Protein AF-A0A7S0RMB1-F1 (afdb_monomer)

Sequence (155 aa):
MKSLTSLKKSLSAKQSAGCAAFKALFEEHLYSSQDRCVVEMHELLQSRQVSAQEALAVIKPHVKQGCEYPPSHRVKALQVLGWLTGHLQGAAASALMEDCASAKWKERLKRIATESYSPPLQQAVAVLLYRWALAHRSHDWGVGFQQALWDLEAE

pLDDT: mean 89.96, std 10.11, range [48.06, 97.31]

Solvent-accessible surface area (backbone atoms only — not comparable to full-atom values): 8376 Å² total; per-residue (Å²): 135,86,54,70,69,59,52,53,53,53,51,53,53,44,35,57,51,31,45,53,49,40,48,51,33,51,52,49,28,58,77,66,68,45,67,66,33,57,54,53,44,44,50,34,43,76,70,61,27,26,51,45,68,58,54,46,65,60,42,50,63,52,58,44,81,92,45,95,64,56,66,69,43,25,35,47,37,50,49,51,52,50,49,49,67,72,70,48,66,66,72,53,27,50,56,40,46,54,60,55,56,30,69,74,44,47,54,52,46,48,49,40,41,72,74,45,95,42,68,69,42,21,50,47,42,52,53,45,37,51,51,47,15,67,76,29,60,92,39,74,55,6,52,56,29,45,51,54,50,52,59,64,74,74,110

Mean predicted aligned error: 5.43 Å

Foldseek 3Di:
DDDPVVVVVVLVVLLVVLLVLLLVLLVCCLVPVDVVSLVVNLVSLQVVSYALVSNCVNLVLLLAPPRPDDLSSNLSSLVSLLVSLVPDDDPRNVVNLVVCLDPVNLVRLLCQLPVDPDPSSVVSSLVSLCSQLVVQVVHVSNVSSVVSNVVSVVD

Structure (mmCIF, N/CA/C/O backbone):
data_AF-A0A7S0RMB1-F1
#
_entry.id   AF-A0A7S0RMB1-F1
#
loop_
_atom_site.group_PDB
_atom_site.id
_atom_site.type_symbol
_atom_site.label_atom_id
_atom_site.label_alt_id
_atom_site.label_comp_id
_atom_site.label_asym_id
_atom_site.label_entity_id
_atom_site.label_seq_id
_atom_site.pdbx_PDB_ins_code
_atom_site.Cartn_x
_atom_site.Cartn_y
_atom_site.Cartn_z
_atom_site.occupancy
_atom_site.B_iso_or_equiv
_atom_site.auth_seq_id
_atom_site.auth_comp_id
_atom_site.auth_asym_id
_atom_site.auth_atom_id
_atom_site.pdbx_PDB_model_num
ATOM 1 N N . MET A 1 1 ? -31.543 9.818 27.200 1.00 48.06 1 MET A N 1
ATOM 2 C CA . MET A 1 1 ? -31.285 9.169 25.892 1.00 48.06 1 MET A CA 1
ATOM 3 C C . MET A 1 1 ? -30.660 10.197 24.951 1.00 48.06 1 MET A C 1
ATOM 5 O O . MET A 1 1 ? -31.302 11.203 24.684 1.00 48.06 1 MET A O 1
ATOM 9 N N . LYS A 1 2 ? -29.400 10.030 24.517 1.00 49.91 2 LYS A N 1
ATOM 10 C CA . LYS A 1 2 ? -28.778 10.955 23.544 1.00 49.91 2 LYS A CA 1
ATOM 11 C C . LYS A 1 2 ? -29.395 10.708 22.162 1.00 49.91 2 LYS A C 1
ATOM 13 O O . LYS A 1 2 ? -29.470 9.564 21.730 1.00 49.91 2 LYS A O 1
ATOM 18 N N . SER A 1 3 ? -29.844 11.770 21.493 1.00 67.38 3 SER A N 1
ATOM 19 C CA . SER A 1 3 ? -30.462 11.697 20.163 1.00 67.38 3 SER A CA 1
ATOM 20 C C . SER A 1 3 ? -29.513 11.073 19.127 1.00 67.38 3 SER A C 1
ATOM 22 O O . SER A 1 3 ? -28.332 11.427 19.072 1.00 67.38 3 SER A O 1
ATOM 24 N N . LEU A 1 4 ? -30.029 10.186 18.268 1.00 64.88 4 LEU A N 1
ATOM 25 C CA . LEU A 1 4 ? -29.295 9.543 17.164 1.00 64.88 4 LEU A CA 1
ATOM 26 C C . LEU A 1 4 ? -28.598 10.556 16.237 1.00 64.88 4 LEU A C 1
ATOM 28 O O . LEU A 1 4 ? -27.535 10.268 15.687 1.00 64.88 4 LEU A O 1
ATOM 32 N N . THR A 1 5 ? -29.145 11.767 16.098 1.00 65.94 5 THR A N 1
ATOM 33 C CA . THR A 1 5 ? -28.516 12.854 15.329 1.00 65.94 5 THR A CA 1
ATOM 34 C C . THR A 1 5 ? -27.273 13.432 16.011 1.00 65.94 5 THR A C 1
ATOM 36 O O . THR A 1 5 ? -26.326 13.806 15.322 1.00 65.94 5 THR A O 1
ATOM 39 N N . SER A 1 6 ? -27.218 13.454 17.346 1.00 66.75 6 SER A N 1
ATOM 40 C CA . SER A 1 6 ? -26.034 13.879 18.110 1.00 66.75 6 SER A CA 1
ATOM 41 C C . SER A 1 6 ? -24.903 12.848 18.015 1.00 66.75 6 SER A C 1
ATOM 43 O O . SER A 1 6 ? -23.747 13.219 17.815 1.00 66.75 6 SER A O 1
ATOM 45 N N . LEU A 1 7 ? -25.243 11.553 18.049 1.00 59.59 7 LEU A N 1
ATOM 46 C CA . LEU A 1 7 ? -24.293 10.453 17.839 1.00 59.59 7 LEU A CA 1
ATOM 47 C C . LEU A 1 7 ? -23.690 10.468 16.430 1.00 59.59 7 LEU A C 1
ATOM 49 O O . LEU A 1 7 ? -22.474 10.385 16.299 1.00 59.59 7 LEU A O 1
ATOM 53 N N . LYS A 1 8 ? -24.506 10.646 15.382 1.00 61.38 8 LYS A N 1
ATOM 54 C CA . LYS A 1 8 ? -24.008 10.731 13.997 1.00 61.38 8 LYS A CA 1
ATOM 55 C C . LYS A 1 8 ? -23.078 11.928 13.774 1.00 61.38 8 LYS A C 1
ATOM 57 O O . LYS A 1 8 ? -22.028 11.764 13.162 1.00 61.38 8 LYS A O 1
ATOM 62 N N . LYS A 1 9 ? -23.414 13.109 14.313 1.00 63.56 9 LYS A N 1
ATOM 63 C CA . LYS A 1 9 ? -22.539 14.297 14.243 1.00 63.56 9 LYS A CA 1
ATOM 64 C C . LYS A 1 9 ? -21.217 14.082 14.985 1.00 63.56 9 LYS A C 1
ATOM 66 O O . LYS A 1 9 ? -20.165 14.428 14.463 1.00 63.56 9 LYS A O 1
ATOM 71 N N . SER A 1 10 ? -21.263 13.469 16.168 1.00 66.94 10 SER A N 1
ATOM 72 C CA . SER A 1 10 ? -20.066 13.116 16.940 1.00 66.94 10 SER A CA 1
ATOM 73 C C . SER A 1 10 ? -19.175 12.105 16.213 1.00 66.94 10 SER A C 1
ATOM 75 O O . SER A 1 10 ? -17.954 12.238 16.270 1.00 66.94 10 SER A O 1
ATOM 77 N N . LEU A 1 11 ? -19.765 11.106 15.553 1.00 62.28 11 LEU A N 1
ATOM 78 C CA . LEU A 1 11 ? -19.026 10.088 14.809 1.00 62.28 11 LEU A CA 1
ATOM 79 C C . LEU A 1 11 ? -18.347 10.697 13.575 1.00 62.28 11 LEU A C 1
ATOM 81 O O . LEU A 1 11 ? -17.156 10.497 13.367 1.00 62.28 11 LEU A O 1
ATOM 85 N N . SER A 1 12 ? -19.089 11.512 12.822 1.00 66.06 12 SER A N 1
ATOM 86 C CA . SER A 1 12 ? -18.589 12.217 11.638 1.00 66.06 12 SER A CA 1
ATOM 87 C C . SER A 1 12 ? -17.468 13.208 11.978 1.00 66.06 12 SER A C 1
ATOM 89 O O . SER A 1 12 ? -16.459 13.251 11.279 1.00 66.06 12 SER A O 1
ATOM 91 N N . ALA A 1 13 ? -17.581 13.945 13.089 1.00 65.19 13 ALA A N 1
ATOM 92 C CA . ALA A 1 13 ? -16.522 14.846 13.546 1.00 65.19 13 ALA A CA 1
ATOM 93 C C . ALA A 1 13 ? -15.246 14.090 13.962 1.00 65.19 13 ALA A C 1
ATOM 95 O O . ALA A 1 13 ? -14.142 14.529 13.645 1.00 65.19 13 ALA A O 1
ATOM 96 N N . LYS A 1 14 ? -15.385 12.929 14.622 1.00 67.19 14 LYS A N 1
ATOM 97 C CA . LYS A 1 14 ? -14.244 12.064 14.967 1.00 67.19 14 LYS A CA 1
ATOM 98 C C . LYS A 1 14 ? -13.554 11.488 13.729 1.00 67.19 14 LYS A C 1
ATOM 100 O O . LYS A 1 14 ? -12.332 11.467 13.698 1.00 67.19 14 LYS A O 1
ATOM 105 N N . GLN A 1 15 ? -14.317 11.079 12.716 1.00 70.06 15 GLN A N 1
ATOM 106 C CA . GLN A 1 15 ? -13.769 10.579 11.448 1.00 70.06 15 GLN A CA 1
ATOM 107 C C . GLN A 1 15 ? -13.018 11.675 10.679 1.00 70.06 15 GLN A C 1
ATOM 109 O O . GLN A 1 15 ? -11.896 11.464 10.228 1.00 70.06 15 GLN A O 1
ATOM 114 N N . SER A 1 16 ? -13.577 12.889 10.623 1.00 78.31 16 SER A N 1
ATOM 115 C CA . SER A 1 16 ? -12.902 14.036 10.003 1.00 78.31 16 SER A CA 1
ATOM 116 C C . SER A 1 16 ? -11.592 14.404 10.710 1.00 78.31 16 SER A C 1
ATOM 118 O O . SER A 1 16 ? -10.615 14.729 10.038 1.00 78.31 16 SER A O 1
ATOM 120 N N . ALA A 1 17 ? -11.558 14.359 12.046 1.00 86.56 17 ALA A N 1
ATOM 121 C CA . ALA A 1 17 ? -10.344 14.619 12.820 1.00 86.56 17 ALA A CA 1
ATOM 122 C C . ALA A 1 17 ? -9.310 13.492 12.663 1.00 86.56 17 ALA A C 1
ATOM 124 O O . ALA A 1 17 ? -8.126 13.769 12.487 1.00 86.56 17 ALA A O 1
ATOM 125 N N 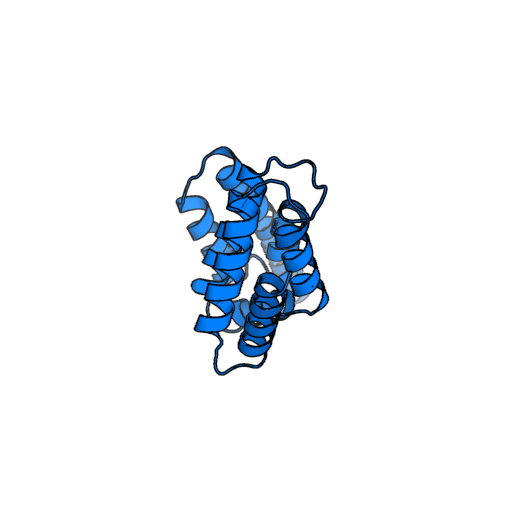. GLY A 1 18 ? -9.760 12.233 12.661 1.00 91.06 18 GLY A N 1
ATOM 126 C CA . GLY A 1 18 ? -8.901 11.071 12.442 1.00 91.06 18 GLY A CA 1
ATOM 127 C C . GLY A 1 18 ? -8.224 11.103 11.075 1.00 91.06 18 GLY A C 1
ATOM 128 O O . GLY A 1 18 ? -7.019 10.894 10.986 1.00 91.06 18 GLY A O 1
ATOM 129 N N . CYS A 1 19 ? -8.967 11.428 10.013 1.00 92.75 19 CYS A N 1
ATOM 130 C CA . CYS A 1 19 ? -8.420 11.506 8.657 1.00 92.75 19 CYS A CA 1
ATOM 131 C C . CYS A 1 19 ? -7.352 12.609 8.532 1.00 92.75 19 CYS A C 1
ATOM 133 O O . CYS A 1 19 ? -6.290 12.386 7.947 1.00 92.75 19 CYS A O 1
ATOM 135 N N . ALA A 1 20 ? -7.583 13.775 9.148 1.00 94.12 20 ALA A N 1
ATOM 136 C CA . ALA A 1 20 ? -6.589 14.846 9.201 1.00 94.12 20 ALA A CA 1
ATOM 137 C C . ALA A 1 20 ? -5.325 14.430 9.977 1.00 94.12 20 ALA A C 1
ATOM 139 O O . ALA A 1 20 ? -4.216 14.673 9.504 1.00 94.12 20 ALA A O 1
ATOM 140 N N . ALA A 1 21 ? -5.486 13.756 11.122 1.00 95.88 21 ALA A N 1
ATOM 141 C CA . ALA A 1 21 ? -4.368 13.241 11.913 1.00 95.88 21 ALA A CA 1
ATOM 142 C C . ALA A 1 21 ? -3.558 12.190 11.139 1.00 95.88 21 ALA A C 1
ATOM 144 O O . ALA A 1 21 ? -2.335 12.269 11.086 1.00 95.88 21 ALA A O 1
ATOM 145 N N . PHE A 1 22 ? -4.233 11.257 10.464 1.00 97.31 22 PHE A N 1
ATOM 146 C CA . PHE A 1 22 ? -3.580 10.251 9.629 1.00 97.31 22 PHE A CA 1
ATOM 147 C C . PHE A 1 22 ? -2.768 10.890 8.506 1.00 97.31 22 PHE A C 1
ATOM 149 O O . PHE A 1 22 ? -1.623 10.508 8.282 1.00 97.31 22 PHE A O 1
ATOM 156 N N . LYS A 1 23 ? -3.331 11.892 7.821 1.00 96.94 23 LYS A N 1
ATOM 157 C CA . LYS A 1 23 ? -2.614 12.628 6.778 1.00 96.94 23 LYS A CA 1
ATOM 158 C C . LYS A 1 23 ? -1.369 13.330 7.329 1.00 96.94 23 LYS A C 1
ATOM 160 O O . LYS A 1 23 ? -0.316 13.226 6.710 1.00 96.94 23 LYS A O 1
ATOM 165 N N . ALA A 1 24 ? -1.471 13.984 8.487 1.00 95.75 24 ALA A N 1
ATOM 166 C CA . ALA A 1 24 ? -0.337 14.655 9.120 1.00 95.75 24 ALA A CA 1
ATOM 167 C C . ALA A 1 24 ? 0.779 13.668 9.508 1.00 95.75 24 ALA A C 1
ATOM 169 O O . ALA A 1 24 ? 1.939 13.903 9.181 1.00 95.75 24 ALA A O 1
ATOM 170 N N . LEU A 1 25 ? 0.427 12.533 10.121 1.00 97.12 25 LEU A N 1
ATOM 171 C CA . LEU A 1 25 ? 1.377 11.466 10.463 1.00 97.12 25 LEU A CA 1
ATOM 172 C C . LEU A 1 25 ? 2.039 10.869 9.219 1.00 97.12 25 LEU A C 1
ATOM 174 O O . LEU A 1 25 ? 3.238 10.590 9.213 1.00 97.12 25 LEU A O 1
ATOM 178 N N . PHE A 1 26 ? 1.261 10.680 8.153 1.00 96.81 26 PHE A N 1
ATOM 179 C CA . PHE A 1 26 ? 1.772 10.182 6.886 1.00 96.81 26 PHE A CA 1
ATOM 180 C C . PHE A 1 26 ? 2.791 11.152 6.278 1.00 96.81 26 PHE A C 1
ATOM 182 O O . PHE A 1 26 ? 3.893 10.738 5.923 1.00 96.81 26 PHE A O 1
ATOM 189 N N . GLU A 1 27 ? 2.457 12.442 6.206 1.00 94.88 27 GLU A N 1
ATOM 190 C CA . GLU A 1 27 ? 3.370 13.485 5.733 1.00 94.88 27 GLU A CA 1
ATOM 191 C C . GLU A 1 27 ? 4.629 13.552 6.611 1.00 94.88 27 GLU A C 1
ATOM 193 O O . GLU A 1 27 ? 5.737 13.486 6.080 1.00 94.88 27 GLU A O 1
ATOM 198 N N . GLU 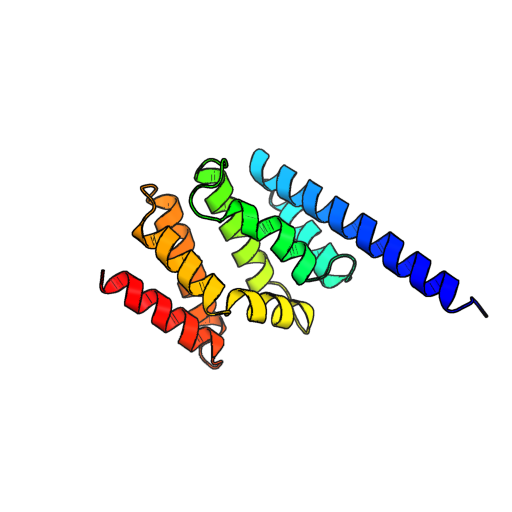A 1 28 ? 4.498 13.562 7.941 1.00 94.56 28 GLU A N 1
ATOM 199 C CA . GLU A 1 28 ? 5.642 13.536 8.863 1.00 94.56 28 GLU A CA 1
ATOM 200 C C . GLU A 1 28 ? 6.562 12.335 8.597 1.00 94.56 28 GLU A C 1
ATOM 202 O O . GLU A 1 28 ? 7.784 12.502 8.515 1.00 94.56 28 GLU A O 1
ATOM 207 N N . HIS A 1 29 ? 6.005 11.140 8.375 1.00 94.94 29 HIS A N 1
ATOM 208 C CA . HIS A 1 29 ? 6.786 9.945 8.052 1.00 94.94 29 HIS A CA 1
ATOM 209 C C . HIS A 1 29 ? 7.553 10.086 6.725 1.00 94.94 29 HIS A C 1
ATOM 211 O O . HIS A 1 29 ? 8.734 9.713 6.633 1.00 94.94 29 HIS A O 1
ATOM 217 N N . LEU A 1 30 ? 6.925 10.676 5.699 1.00 92.94 30 LEU A N 1
ATOM 218 C CA . LEU A 1 30 ? 7.578 10.920 4.410 1.00 92.94 30 LEU A CA 1
ATOM 219 C C . LEU A 1 30 ? 8.832 11.793 4.558 1.00 92.94 30 LEU A C 1
ATOM 221 O O . LEU A 1 30 ? 9.852 11.474 3.943 1.00 92.94 30 LEU A O 1
ATOM 225 N N . TYR A 1 31 ? 8.806 12.815 5.417 1.00 88.62 31 TYR A N 1
ATOM 226 C CA . TYR A 1 31 ? 9.928 13.751 5.581 1.00 88.62 31 TYR A CA 1
ATOM 227 C C . TYR A 1 31 ? 10.949 13.344 6.654 1.00 88.62 31 TYR A C 1
ATOM 229 O O . TYR A 1 31 ? 12.129 13.645 6.501 1.00 88.62 31 TYR A O 1
ATOM 237 N N . SER A 1 32 ? 10.538 12.634 7.710 1.00 85.00 32 SER A N 1
ATOM 238 C CA . SER A 1 32 ? 11.391 12.374 8.886 1.00 85.00 32 SER A CA 1
ATOM 239 C C . SER A 1 32 ? 11.785 10.906 9.100 1.00 85.00 32 SER A C 1
ATOM 241 O O . SER A 1 32 ? 12.665 10.633 9.912 1.00 85.00 32 SER A O 1
ATOM 243 N N . SER A 1 33 ? 11.170 9.960 8.373 1.00 74.69 33 SER A N 1
ATOM 244 C CA . SER A 1 33 ? 11.379 8.505 8.538 1.00 74.69 33 SER A CA 1
ATOM 245 C C . SER A 1 33 ? 11.107 7.985 9.956 1.00 74.69 33 SER A C 1
ATOM 247 O O . SER A 1 33 ? 11.697 6.993 10.373 1.00 74.69 33 SER A O 1
ATOM 249 N N . GLN A 1 34 ? 10.248 8.647 10.728 1.00 80.19 34 GLN A N 1
ATOM 250 C CA . GLN A 1 34 ? 9.948 8.192 12.078 1.00 80.19 34 GLN A CA 1
ATOM 251 C C . GLN A 1 34 ? 8.961 7.020 12.046 1.00 80.19 34 GLN A C 1
ATOM 253 O O . GLN A 1 34 ? 7.809 7.172 11.631 1.00 80.19 34 GLN A O 1
ATOM 258 N N . ASP A 1 35 ? 9.404 5.851 12.510 1.00 83.88 35 ASP A N 1
ATOM 259 C CA . ASP A 1 35 ? 8.587 4.629 12.528 1.00 83.88 35 ASP A CA 1
ATOM 260 C C . ASP A 1 35 ? 7.365 4.746 13.452 1.00 83.88 35 ASP A C 1
ATOM 262 O O . ASP A 1 35 ? 6.327 4.139 13.183 1.00 83.88 35 ASP A O 1
ATOM 266 N N . ARG A 1 36 ? 7.437 5.597 14.489 1.00 93.06 36 ARG A N 1
ATOM 267 C CA . ARG A 1 36 ? 6.304 5.877 15.392 1.00 93.06 36 ARG A CA 1
ATOM 268 C C . ARG A 1 36 ? 5.056 6.344 14.636 1.00 93.06 36 ARG A C 1
ATOM 270 O O . ARG A 1 36 ? 3.956 5.927 14.972 1.00 93.06 36 ARG A O 1
ATOM 277 N N . CYS A 1 37 ? 5.225 7.122 13.562 1.00 94.31 37 CYS A N 1
ATOM 278 C CA . CYS A 1 37 ? 4.106 7.636 12.777 1.00 94.31 37 CYS A CA 1
ATOM 279 C C . CYS A 1 37 ? 3.305 6.500 12.126 1.00 94.31 37 CYS A C 1
ATOM 281 O O . CYS A 1 37 ? 2.087 6.592 12.013 1.00 94.31 37 CYS A O 1
ATOM 283 N N . VAL A 1 38 ? 3.970 5.414 11.713 1.00 95.19 38 VAL A N 1
ATOM 28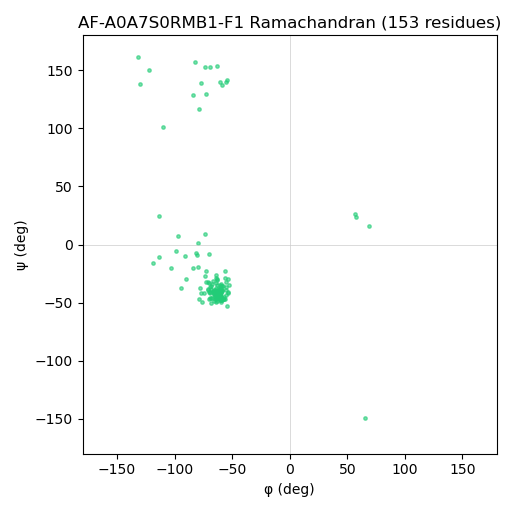4 C CA . VAL A 1 38 ? 3.303 4.253 11.098 1.00 95.19 38 VAL A CA 1
ATOM 285 C C . VAL A 1 38 ? 2.488 3.477 12.126 1.00 95.19 38 VAL A C 1
ATOM 287 O O . VAL A 1 38 ? 1.372 3.051 11.827 1.00 95.19 38 VAL A O 1
ATOM 290 N N . VAL A 1 39 ? 3.013 3.360 13.347 1.00 95.44 39 VAL A N 1
ATOM 291 C CA . VAL A 1 39 ? 2.301 2.754 14.479 1.00 95.44 39 VAL A CA 1
ATOM 292 C C . VAL A 1 39 ? 1.065 3.582 14.839 1.00 95.44 39 VAL A C 1
ATOM 294 O O . VAL A 1 39 ? -0.030 3.037 14.924 1.00 95.44 39 VAL A O 1
ATOM 297 N N . GLU A 1 40 ? 1.189 4.905 14.941 1.00 96.38 40 GLU A N 1
ATOM 298 C CA . GLU A 1 40 ? 0.049 5.785 15.235 1.00 96.38 40 GLU A CA 1
ATOM 299 C C . GLU A 1 40 ? -1.006 5.767 14.108 1.00 96.38 40 GLU A C 1
ATOM 301 O O . GLU A 1 40 ? -2.210 5.703 14.365 1.00 96.38 40 GLU A O 1
ATOM 306 N N . MET A 1 41 ? -0.582 5.733 12.837 1.00 97.06 41 MET A N 1
ATOM 307 C CA . MET A 1 41 ? -1.488 5.544 11.693 1.00 97.06 41 MET A CA 1
ATOM 308 C C . MET A 1 41 ? -2.278 4.228 11.784 1.00 97.06 41 MET A C 1
ATOM 310 O O . MET A 1 41 ? -3.468 4.187 11.454 1.00 97.06 41 MET A O 1
ATOM 314 N N . HIS A 1 42 ? -1.634 3.151 12.235 1.00 96.44 42 HIS A N 1
ATOM 315 C CA . HIS A 1 42 ? -2.284 1.861 12.466 1.00 96.44 42 HIS A CA 1
ATOM 316 C C . HIS A 1 42 ? -3.302 1.919 13.595 1.00 96.44 42 HIS A C 1
ATOM 318 O O . HIS A 1 42 ? -4.417 1.431 13.414 1.00 96.44 42 HIS A O 1
ATOM 324 N N . GLU A 1 43 ? -2.983 2.582 14.703 1.00 95.44 43 GLU A N 1
ATOM 325 C CA . GLU A 1 43 ? -3.917 2.770 15.813 1.00 95.44 43 GLU A CA 1
ATOM 326 C C . GLU A 1 43 ? -5.174 3.537 15.381 1.00 95.44 43 GLU A C 1
ATOM 328 O O . GLU A 1 43 ? -6.288 3.185 15.786 1.00 95.44 43 GLU A O 1
ATOM 333 N N . LEU A 1 44 ? -5.043 4.540 14.505 1.00 95.44 44 LEU A N 1
ATOM 334 C CA . LEU A 1 44 ? -6.188 5.271 13.946 1.00 95.44 44 LEU A CA 1
ATOM 335 C C . LEU A 1 44 ? -7.107 4.371 13.103 1.00 95.44 44 LEU A C 1
ATOM 337 O O . LEU A 1 44 ? -8.334 4.472 13.210 1.00 95.44 44 LEU A O 1
ATOM 341 N N . LEU A 1 45 ? -6.533 3.463 12.309 1.00 94.56 45 LEU A N 1
ATOM 342 C CA . LEU A 1 45 ? -7.283 2.466 11.535 1.00 94.56 45 LEU A CA 1
ATOM 343 C C . LEU A 1 45 ? -7.927 1.410 12.445 1.00 94.56 45 LEU A C 1
ATOM 345 O O . LEU A 1 45 ? -9.118 1.114 12.317 1.00 94.56 45 LEU A O 1
ATOM 349 N N . GLN A 1 46 ? -7.174 0.886 13.413 1.00 92.44 46 GLN A N 1
ATOM 350 C CA . GLN A 1 46 ? -7.631 -0.136 14.356 1.00 92.44 46 GLN A CA 1
ATOM 351 C C . GLN A 1 46 ? -8.771 0.382 15.248 1.00 92.44 46 GLN A C 1
ATOM 353 O O . GLN A 1 46 ? -9.761 -0.317 15.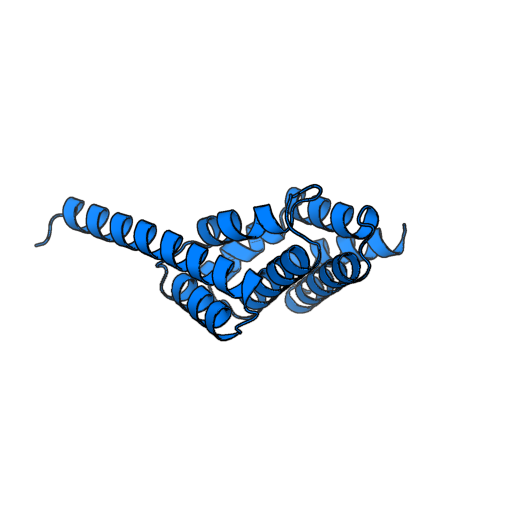476 1.00 92.44 46 GLN A O 1
ATOM 358 N N . SER A 1 47 ? -8.672 1.633 15.705 1.00 91.94 47 SER A N 1
ATOM 359 C CA . SER A 1 47 ? -9.701 2.318 16.501 1.00 91.94 47 SER A CA 1
ATOM 360 C C . SER A 1 47 ? -10.866 2.867 15.666 1.00 91.94 47 SER A C 1
ATOM 362 O O . SER A 1 47 ? -11.793 3.458 16.225 1.00 91.94 47 SER A O 1
ATOM 364 N N . ARG A 1 48 ? -10.856 2.650 14.340 1.00 91.38 48 ARG A N 1
ATOM 365 C CA . ARG A 1 48 ? -11.874 3.1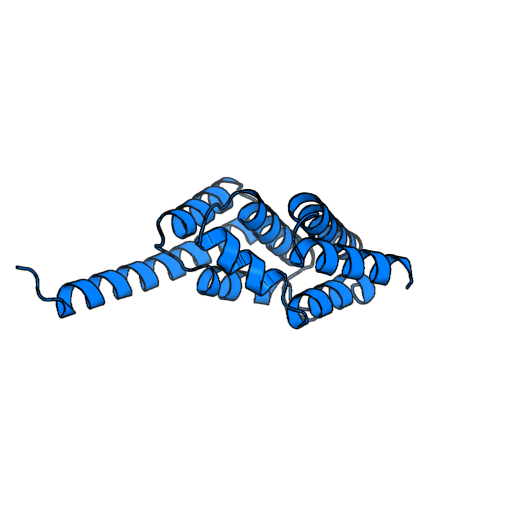18 13.379 1.00 91.38 48 ARG A CA 1
ATOM 366 C C . ARG A 1 48 ? -12.070 4.637 13.372 1.00 91.38 48 ARG A C 1
ATOM 368 O O . ARG A 1 48 ? -13.135 5.124 12.988 1.00 91.38 48 ARG A O 1
ATOM 375 N N . GLN A 1 49 ? -11.057 5.385 13.799 1.00 92.69 49 GLN A N 1
ATOM 376 C CA . GLN A 1 49 ? -11.015 6.838 13.633 1.00 92.69 49 GLN A CA 1
ATOM 377 C C . GLN A 1 49 ? -10.746 7.219 12.176 1.00 92.69 49 GLN A C 1
ATOM 379 O O . GLN A 1 49 ? -11.126 8.305 11.754 1.00 92.69 49 GLN A O 1
ATOM 384 N N . VAL A 1 50 ? -10.150 6.302 11.411 1.00 94.31 50 VAL A N 1
ATOM 385 C CA . VAL A 1 50 ? -9.959 6.385 9.962 1.00 94.31 50 VAL A CA 1
ATOM 386 C C . VAL A 1 50 ? -10.435 5.088 9.328 1.00 94.31 50 VAL A C 1
ATOM 388 O O . VAL A 1 50 ? -10.198 4.002 9.857 1.00 94.31 50 VAL A O 1
ATOM 391 N N . SER A 1 51 ? -11.140 5.186 8.206 1.00 93.38 51 SER A N 1
ATOM 392 C CA . SER A 1 51 ? -11.507 4.027 7.393 1.00 93.38 51 SER A CA 1
ATOM 393 C C . SER A 1 51 ? -10.367 3.608 6.460 1.00 93.38 51 SER A C 1
ATOM 395 O O . SER A 1 51 ? -9.524 4.416 6.071 1.00 93.38 51 SER A O 1
ATOM 397 N N . ALA A 1 52 ? -10.367 2.344 6.028 1.00 93.56 52 ALA A N 1
ATOM 398 C CA . ALA A 1 52 ? -9.401 1.858 5.040 1.00 93.56 52 ALA A CA 1
ATOM 399 C C . ALA A 1 52 ? -9.418 2.702 3.751 1.00 93.56 52 ALA A C 1
ATOM 401 O O . ALA A 1 52 ? -8.366 3.025 3.205 1.00 93.56 52 ALA A O 1
ATOM 402 N N . GLN A 1 53 ? -10.605 3.120 3.300 1.00 93.62 53 GLN 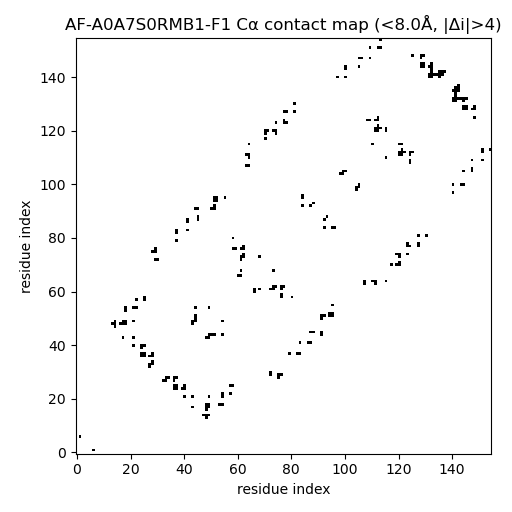A N 1
ATOM 403 C CA . GLN A 1 53 ? -10.764 3.952 2.109 1.00 93.62 53 GLN A CA 1
ATOM 404 C C . GLN A 1 53 ? -10.109 5.332 2.272 1.00 93.62 53 GLN A C 1
ATOM 406 O O . GLN A 1 53 ? -9.431 5.795 1.356 1.00 93.62 53 GLN A O 1
ATOM 411 N N . GLU A 1 54 ? -10.274 5.978 3.428 1.00 94.88 54 GLU A N 1
ATOM 412 C CA . GLU A 1 54 ? -9.639 7.269 3.722 1.00 94.88 54 GLU A CA 1
ATOM 413 C C . GLU A 1 54 ? -8.113 7.144 3.786 1.00 94.88 54 GLU A C 1
ATOM 415 O O . GLU A 1 54 ? -7.407 7.934 3.160 1.00 94.88 54 GLU A O 1
ATOM 420 N N . ALA A 1 55 ? -7.592 6.111 4.456 1.00 96.38 55 ALA A N 1
ATOM 421 C CA . ALA A 1 55 ? -6.153 5.857 4.501 1.00 96.38 55 ALA A CA 1
ATOM 422 C C . ALA A 1 55 ? -5.563 5.638 3.096 1.00 96.38 55 ALA A C 1
ATOM 424 O O . ALA A 1 55 ? -4.536 6.218 2.739 1.00 96.38 55 ALA A O 1
ATOM 425 N N . LEU A 1 56 ? -6.236 4.852 2.251 1.00 95.62 56 LEU A N 1
ATOM 426 C CA . LEU A 1 56 ? -5.801 4.619 0.872 1.00 95.62 56 LEU A CA 1
ATOM 427 C C . LEU A 1 56 ? -5.904 5.875 0.000 1.00 95.62 56 LEU A C 1
ATOM 429 O O . LEU A 1 56 ? -5.048 6.078 -0.864 1.00 95.62 56 LEU A O 1
ATOM 433 N N . ALA A 1 57 ? -6.897 6.736 0.236 1.00 94.75 57 ALA A N 1
ATOM 434 C CA . ALA A 1 57 ? -7.015 8.026 -0.439 1.00 94.75 57 ALA A CA 1
ATOM 435 C C . ALA A 1 57 ? -5.845 8.968 -0.109 1.00 94.75 57 ALA A C 1
ATOM 437 O O . ALA A 1 57 ? -5.463 9.771 -0.958 1.00 94.75 57 ALA A O 1
ATOM 438 N N . VAL A 1 58 ? -5.237 8.833 1.075 1.00 96.25 58 VAL A N 1
ATOM 439 C CA . VAL A 1 58 ? -4.011 9.551 1.458 1.00 96.25 58 VAL A CA 1
ATOM 440 C C . VAL A 1 58 ? -2.763 8.907 0.838 1.00 96.25 58 VAL A C 1
ATOM 442 O O . VAL A 1 58 ? -1.937 9.601 0.245 1.00 96.25 58 VAL A O 1
ATOM 445 N N . ILE A 1 59 ? -2.623 7.580 0.917 1.00 96.25 59 ILE A N 1
ATOM 446 C CA . ILE A 1 59 ? -1.385 6.884 0.524 1.00 96.25 59 ILE A CA 1
ATOM 447 C C . ILE A 1 59 ? -1.233 6.778 -1.001 1.00 96.25 59 ILE A C 1
ATOM 449 O O . ILE A 1 59 ? -0.178 7.098 -1.552 1.00 96.25 59 ILE A O 1
ATOM 453 N N . LYS A 1 60 ? -2.270 6.329 -1.721 1.00 94.19 60 LYS A N 1
ATOM 454 C CA . LYS A 1 60 ? -2.167 5.976 -3.152 1.00 94.19 60 LYS A CA 1
ATOM 455 C C . LYS A 1 60 ? -1.707 7.120 -4.073 1.00 94.19 60 LYS A C 1
ATOM 457 O O . LYS A 1 60 ? -0.966 6.820 -5.017 1.00 94.19 60 LYS A O 1
ATOM 462 N N . PRO A 1 61 ? -2.081 8.398 -3.854 1.00 93.62 61 PRO A N 1
ATOM 463 C CA . PRO A 1 61 ? -1.557 9.517 -4.642 1.00 93.62 61 PRO A CA 1
ATOM 464 C C . PRO A 1 61 ? -0.027 9.616 -4.645 1.00 93.62 61 PRO A C 1
ATOM 466 O O . PRO A 1 61 ? 0.550 9.972 -5.669 1.00 93.62 61 PRO A O 1
ATOM 469 N N . HIS A 1 62 ? 0.626 9.213 -3.553 1.00 94.19 62 HIS A N 1
ATOM 470 C CA . HIS A 1 62 ? 2.081 9.268 -3.387 1.00 94.19 62 HIS A CA 1
ATOM 471 C C . HIS A 1 62 ? 2.816 8.112 -4.069 1.00 94.19 62 HIS A C 1
ATOM 473 O O . HIS A 1 62 ? 4.036 8.114 -4.159 1.00 94.19 62 HIS A O 1
ATOM 479 N N . VAL A 1 63 ? 2.088 7.109 -4.558 1.00 89.88 63 VAL A N 1
ATOM 480 C CA . VAL A 1 63 ? 2.661 5.948 -5.251 1.00 89.88 63 VAL A CA 1
ATOM 481 C C . VAL A 1 63 ? 2.459 6.059 -6.766 1.00 89.88 63 VAL A C 1
ATOM 483 O O . VAL A 1 63 ? 3.202 5.451 -7.536 1.00 89.88 63 VAL A O 1
ATOM 486 N N . LYS A 1 64 ? 1.496 6.873 -7.221 1.00 85.50 64 LYS A N 1
ATOM 487 C CA . LYS A 1 64 ? 1.112 7.012 -8.633 1.00 85.50 64 LYS A CA 1
ATOM 488 C C . LYS A 1 64 ? 2.309 7.366 -9.529 1.00 85.50 64 LYS A C 1
ATOM 490 O O . LYS A 1 64 ? 3.164 8.168 -9.175 1.00 85.50 64 LYS A O 1
ATOM 495 N N . GLN A 1 65 ? 2.343 6.784 -10.724 1.00 75.50 65 GLN A N 1
ATOM 496 C CA . GLN A 1 65 ? 3.287 7.177 -11.766 1.00 75.50 65 GLN A CA 1
ATOM 497 C C . GLN A 1 65 ? 3.105 8.653 -12.161 1.00 75.50 65 GLN A C 1
ATOM 499 O O . GLN A 1 65 ? 1.973 9.137 -12.246 1.00 75.50 65 GLN A O 1
ATOM 504 N N . GLY A 1 66 ? 4.220 9.355 -12.381 1.00 76.50 66 GLY A N 1
ATOM 505 C CA . GLY A 1 66 ? 4.225 10.779 -12.727 1.00 76.50 66 GLY A CA 1
ATOM 506 C C . GLY A 1 66 ? 3.782 11.707 -11.592 1.00 76.50 66 GLY A C 1
ATOM 507 O O . GLY A 1 66 ? 3.427 12.849 -11.860 1.00 76.50 66 GLY A O 1
ATOM 508 N N . CYS A 1 67 ? 3.746 11.235 -10.340 1.00 80.81 67 CYS A N 1
ATOM 509 C CA . CYS A 1 67 ? 3.527 12.127 -9.205 1.00 80.81 67 CYS A CA 1
ATOM 510 C C . CYS A 1 67 ? 4.740 13.042 -8.982 1.00 80.81 67 CYS A C 1
ATOM 512 O O . CYS A 1 67 ? 5.874 12.647 -9.249 1.00 80.81 67 CYS A O 1
ATOM 514 N N . GLU A 1 68 ? 4.500 14.221 -8.412 1.00 88.25 68 GLU A N 1
ATOM 515 C CA . GLU A 1 68 ? 5.527 15.236 -8.120 1.00 88.25 68 GLU A CA 1
ATOM 516 C C . GLU A 1 68 ? 6.490 14.824 -6.989 1.00 88.25 68 GLU A C 1
ATOM 518 O O . GLU A 1 68 ? 7.493 15.488 -6.739 1.00 88.25 68 GLU A O 1
ATOM 523 N N . TYR A 1 69 ? 6.208 13.714 -6.298 1.00 87.81 69 TYR A N 1
ATOM 524 C CA . TYR A 1 69 ? 7.022 13.237 -5.186 1.00 87.81 69 TYR A CA 1
ATOM 525 C C . TYR A 1 69 ? 8.316 12.554 -5.652 1.00 87.81 69 TYR A C 1
ATOM 527 O O . TYR A 1 69 ? 8.285 11.732 -6.577 1.00 87.81 69 TYR A O 1
ATOM 535 N N . PRO A 1 70 ? 9.449 12.800 -4.963 1.00 91.75 70 PRO 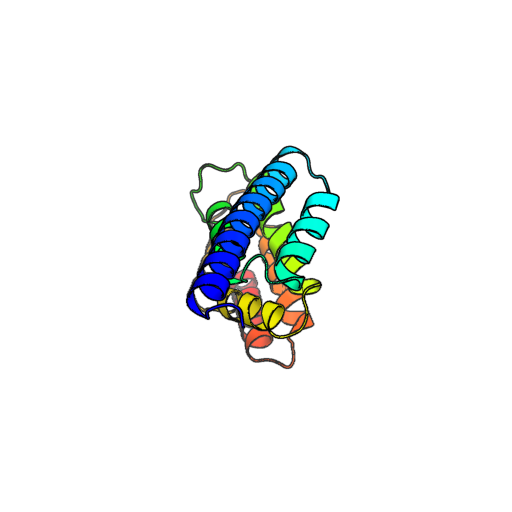A N 1
ATOM 536 C CA . PRO A 1 70 ? 10.710 12.138 -5.276 1.00 91.75 70 PRO A CA 1
ATOM 537 C C . PRO A 1 70 ? 10.607 10.618 -5.049 1.00 91.75 70 PRO A C 1
ATOM 539 O O . PRO A 1 70 ? 9.834 10.178 -4.190 1.00 91.75 70 PRO A O 1
ATOM 542 N N . PRO A 1 71 ? 11.406 9.786 -5.750 1.00 92.12 71 PRO A N 1
ATOM 543 C CA . PRO A 1 71 ? 11.328 8.326 -5.634 1.00 92.12 71 PRO A CA 1
ATOM 544 C C . PRO A 1 71 ? 11.409 7.795 -4.196 1.00 92.12 71 PRO A C 1
ATOM 546 O O . PRO A 1 71 ? 10.700 6.851 -3.857 1.00 92.12 71 PRO A O 1
ATOM 549 N N . SER A 1 72 ? 12.194 8.435 -3.325 1.00 92.75 72 SER A N 1
ATOM 550 C CA . SER A 1 72 ? 12.298 8.081 -1.903 1.00 92.75 72 SER A CA 1
ATOM 551 C C . SER A 1 72 ? 10.961 8.183 -1.157 1.00 92.75 72 SER A C 1
ATOM 553 O O . SER A 1 72 ? 10.624 7.291 -0.381 1.00 92.75 72 SER A O 1
ATOM 555 N N . HIS A 1 73 ? 10.157 9.218 -1.418 1.00 94.19 73 HIS A N 1
ATOM 556 C CA . HIS A 1 73 ? 8.828 9.373 -0.814 1.00 94.19 73 HIS A CA 1
ATOM 557 C C . HIS A 1 73 ? 7.860 8.307 -1.324 1.00 94.19 73 HIS A C 1
ATOM 559 O O . HIS A 1 73 ? 7.072 7.760 -0.557 1.00 94.19 73 HIS A O 1
ATOM 565 N N . ARG A 1 74 ? 7.952 7.971 -2.613 1.00 95.00 74 ARG A N 1
ATOM 566 C CA . ARG A 1 74 ? 7.127 6.924 -3.227 1.00 95.00 74 ARG A CA 1
ATOM 567 C C . ARG A 1 74 ? 7.442 5.551 -2.626 1.00 95.00 74 ARG A C 1
ATOM 569 O O . ARG A 1 74 ? 6.525 4.790 -2.323 1.00 95.00 74 ARG A O 1
ATOM 576 N N . VAL A 1 75 ? 8.727 5.263 -2.389 1.00 95.38 75 VAL A N 1
ATOM 577 C CA . VAL A 1 75 ? 9.180 4.055 -1.678 1.00 95.38 75 VAL A CA 1
ATOM 578 C C . VAL A 1 75 ? 8.625 4.022 -0.254 1.00 95.38 75 VAL A C 1
ATOM 580 O O . VAL A 1 75 ? 8.040 3.015 0.136 1.00 95.38 75 VAL A O 1
ATOM 583 N N . LYS A 1 76 ? 8.722 5.120 0.504 1.00 95.12 76 LYS A N 1
ATOM 584 C CA . LYS A 1 76 ? 8.146 5.198 1.858 1.00 95.12 76 LYS A CA 1
ATOM 585 C C . LYS A 1 76 ? 6.634 4.987 1.863 1.00 95.12 76 LYS A C 1
ATOM 587 O O . LYS A 1 76 ? 6.121 4.252 2.696 1.00 95.12 76 LYS A O 1
ATOM 592 N N . ALA A 1 77 ? 5.914 5.562 0.904 1.00 96.12 77 ALA A N 1
ATOM 593 C CA . ALA A 1 77 ? 4.476 5.348 0.771 1.00 96.12 77 ALA A CA 1
ATOM 594 C C . ALA A 1 77 ? 4.130 3.863 0.536 1.00 96.12 77 ALA A C 1
ATOM 596 O O . ALA A 1 77 ? 3.201 3.341 1.155 1.00 96.12 77 ALA A O 1
ATOM 597 N N . LEU A 1 78 ? 4.903 3.161 -0.304 1.00 96.56 78 LEU A N 1
ATOM 598 C CA . LEU A 1 78 ? 4.779 1.709 -0.489 1.00 96.56 78 LEU A CA 1
ATOM 599 C C . LEU A 1 78 ? 5.112 0.932 0.792 1.00 96.56 78 LEU A C 1
ATOM 601 O O . LEU A 1 78 ? 4.431 -0.042 1.105 1.00 96.56 78 LEU A O 1
ATOM 605 N N . GLN A 1 79 ? 6.125 1.362 1.547 1.00 95.38 79 GLN A N 1
ATOM 606 C CA . GLN A 1 79 ? 6.503 0.744 2.821 1.00 95.38 79 GLN A CA 1
ATOM 607 C C . GLN A 1 79 ? 5.408 0.899 3.879 1.00 95.38 79 GLN A C 1
ATOM 609 O O . GLN A 1 79 ? 5.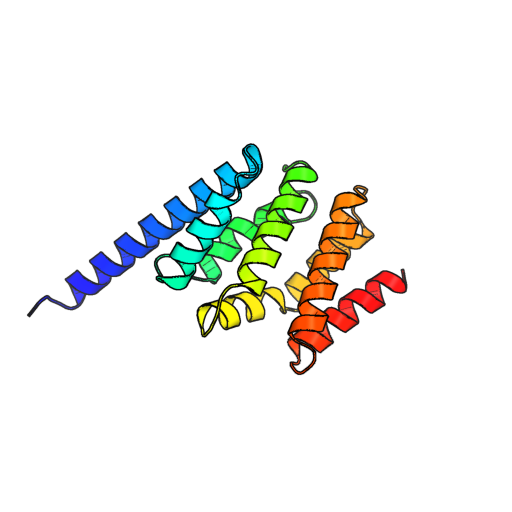052 -0.094 4.507 1.00 95.38 79 GLN A O 1
ATOM 614 N N . VAL A 1 80 ? 4.817 2.092 4.024 1.00 96.69 80 VAL A N 1
ATOM 615 C CA . VAL A 1 80 ? 3.660 2.327 4.906 1.00 96.69 80 VAL A CA 1
ATOM 616 C C . VAL A 1 80 ? 2.504 1.414 4.511 1.00 96.69 80 VAL A C 1
ATOM 618 O O . VAL A 1 80 ? 1.932 0.739 5.364 1.00 96.69 80 VAL A O 1
ATOM 621 N N . LEU A 1 81 ? 2.187 1.333 3.214 1.00 96.50 81 LEU A N 1
ATOM 622 C CA . LEU A 1 81 ? 1.121 0.463 2.723 1.00 96.50 81 LEU A CA 1
ATOM 623 C C . LEU A 1 81 ? 1.393 -1.015 3.047 1.00 96.50 81 LEU A C 1
ATOM 625 O O . LEU A 1 81 ? 0.507 -1.715 3.538 1.00 96.50 81 LEU A O 1
ATOM 629 N N . GLY A 1 82 ? 2.621 -1.482 2.812 1.00 95.75 82 GLY A N 1
ATOM 630 C CA . GLY A 1 82 ? 3.057 -2.840 3.137 1.00 95.75 82 GLY A CA 1
ATOM 631 C C . GLY A 1 82 ? 3.039 -3.141 4.634 1.00 95.75 82 GLY A C 1
ATOM 632 O O . GLY A 1 82 ? 2.668 -4.240 5.039 1.00 95.75 82 GLY A O 1
ATOM 633 N N . TRP A 1 83 ? 3.393 -2.166 5.469 1.00 95.75 83 TRP A N 1
ATOM 634 C CA . TRP A 1 83 ? 3.345 -2.319 6.918 1.00 95.75 83 TRP A CA 1
ATOM 635 C C . TRP A 1 83 ? 1.896 -2.415 7.403 1.00 95.75 83 TRP A C 1
ATOM 637 O O . TRP A 1 83 ? 1.550 -3.373 8.089 1.00 95.75 83 TRP A O 1
ATOM 647 N N . LEU A 1 84 ? 1.021 -1.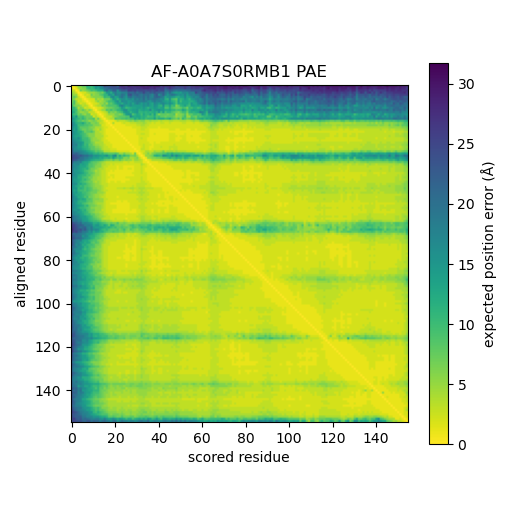492 6.989 1.00 96.00 84 LEU A N 1
ATOM 648 C CA . LEU A 1 84 ? -0.386 -1.479 7.406 1.00 96.00 84 LEU A CA 1
ATOM 649 C C . LEU A 1 84 ? -1.120 -2.759 6.984 1.00 96.00 84 LEU A C 1
ATOM 651 O O . LEU A 1 84 ? -1.803 -3.372 7.800 1.00 96.00 84 LEU A O 1
ATOM 655 N N . THR A 1 85 ? -0.931 -3.203 5.741 1.00 94.56 85 THR A N 1
ATOM 656 C CA . THR A 1 85 ? -1.510 -4.466 5.238 1.00 94.56 85 THR A CA 1
ATOM 657 C C . THR A 1 85 ? -0.995 -5.707 5.965 1.00 94.56 85 THR A C 1
ATOM 659 O O . THR A 1 85 ? -1.729 -6.684 6.074 1.00 94.56 85 THR A O 1
ATOM 662 N N . GLY A 1 86 ? 0.237 -5.678 6.482 1.00 93.25 86 GLY A N 1
ATOM 663 C CA . GLY A 1 86 ? 0.824 -6.789 7.234 1.00 93.25 86 GLY A CA 1
ATOM 664 C C . GLY A 1 86 ? 0.454 -6.837 8.722 1.00 93.25 86 GLY A C 1
ATOM 665 O O . GLY A 1 86 ? 0.592 -7.895 9.330 1.00 93.25 86 GLY A O 1
ATOM 666 N N . HIS A 1 87 ? 0.001 -5.723 9.313 1.00 94.81 87 HIS A N 1
ATOM 667 C CA . HIS A 1 87 ? -0.214 -5.606 10.767 1.00 94.81 87 HIS A CA 1
ATOM 668 C C . HIS A 1 87 ? -1.666 -5.317 11.173 1.00 94.81 87 HIS A C 1
ATOM 670 O O . HIS A 1 87 ? -2.019 -5.473 12.345 1.00 94.81 87 HIS A O 1
ATOM 676 N N . LEU A 1 88 ? -2.528 -4.880 10.252 1.00 93.38 88 LEU A N 1
ATOM 677 C CA . LEU A 1 88 ? -3.960 -4.743 10.530 1.00 93.38 88 LEU A CA 1
ATOM 678 C C . LEU A 1 88 ? -4.639 -6.113 10.588 1.00 93.38 88 LEU A C 1
ATOM 680 O O . LEU A 1 88 ? -4.232 -7.062 9.922 1.00 93.38 88 LEU A O 1
ATOM 684 N N . GLN A 1 89 ? -5.730 -6.198 11.352 1.00 90.50 89 GLN A N 1
ATOM 685 C CA . GLN A 1 89 ? -6.537 -7.414 11.469 1.00 90.50 89 GLN A CA 1
ATOM 686 C C . GLN A 1 89 ? -8.034 -7.132 11.288 1.00 90.50 89 GLN A C 1
ATOM 688 O O . GLN A 1 89 ? -8.513 -6.003 11.428 1.00 90.50 89 GLN A O 1
ATOM 693 N N . GLY A 1 90 ? -8.794 -8.189 10.991 1.00 89.31 90 GLY A N 1
ATOM 694 C CA . GLY A 1 90 ? -10.251 -8.135 10.874 1.00 89.31 90 GLY A CA 1
ATOM 695 C C . GLY A 1 90 ? -10.742 -7.276 9.705 1.00 89.31 90 GLY A C 1
ATOM 696 O O . GLY A 1 90 ? -10.088 -7.164 8.672 1.00 89.31 90 GLY A O 1
ATOM 697 N N . ALA A 1 91 ? -11.914 -6.657 9.871 1.00 87.81 91 ALA A N 1
ATOM 698 C CA . ALA A 1 91 ? -12.616 -5.964 8.786 1.00 87.81 91 ALA A CA 1
ATOM 699 C C . ALA A 1 91 ? -11.817 -4.809 8.154 1.00 87.81 91 ALA A C 1
ATOM 701 O O . ALA A 1 91 ? -11.922 -4.583 6.952 1.00 87.81 91 ALA A O 1
ATOM 702 N N . ALA A 1 92 ? -11.007 -4.089 8.941 1.00 87.31 92 ALA A N 1
ATOM 703 C CA . ALA A 1 92 ? -10.167 -3.012 8.418 1.00 87.31 92 ALA A CA 1
ATOM 704 C C . ALA A 1 92 ? -9.067 -3.553 7.490 1.00 87.31 92 ALA A C 1
ATOM 706 O O . ALA A 1 92 ? -8.825 -2.973 6.433 1.00 87.31 92 ALA A O 1
ATOM 707 N N . ALA A 1 93 ? -8.452 -4.685 7.854 1.00 91.56 93 ALA A N 1
ATOM 708 C CA . ALA A 1 93 ? -7.452 -5.354 7.026 1.00 91.56 93 ALA A CA 1
ATOM 709 C C . ALA A 1 93 ? -8.058 -5.871 5.719 1.00 91.56 93 ALA A C 1
ATOM 711 O O . ALA A 1 93 ? -7.510 -5.610 4.651 1.00 91.56 93 ALA A O 1
ATOM 712 N N . SER A 1 94 ? -9.215 -6.540 5.792 1.00 92.19 94 SER A N 1
ATOM 713 C CA . SER A 1 94 ? -9.921 -7.039 4.606 1.00 92.19 94 SER A CA 1
ATOM 714 C C . SER A 1 94 ? -10.287 -5.908 3.646 1.00 92.19 94 SER A C 1
ATOM 716 O O . SER A 1 94 ? -9.935 -5.983 2.476 1.00 92.19 94 SER A O 1
ATOM 718 N N . ALA A 1 95 ? -10.900 -4.826 4.139 1.00 93.12 95 ALA A N 1
ATOM 719 C CA . ALA A 1 95 ? -11.289 -3.690 3.301 1.00 93.12 95 ALA A CA 1
ATOM 720 C C . ALA A 1 95 ? -10.083 -3.012 2.627 1.00 93.12 95 ALA A C 1
ATOM 722 O O . ALA A 1 95 ? -10.158 -2.590 1.474 1.00 93.12 95 ALA A O 1
ATOM 723 N N . LEU A 1 96 ? -8.954 -2.916 3.337 1.00 94.50 96 LEU A N 1
ATOM 724 C CA . LEU A 1 96 ? -7.727 -2.354 2.781 1.00 94.50 96 LEU A CA 1
ATOM 725 C C . LEU A 1 96 ? -7.131 -3.286 1.711 1.00 94.50 96 LEU A C 1
ATOM 727 O O . LEU A 1 96 ? -6.732 -2.821 0.642 1.00 94.50 96 LEU A O 1
ATOM 731 N N . MET A 1 97 ? -7.132 -4.600 1.960 1.00 95.19 97 MET A N 1
ATOM 732 C CA . MET A 1 97 ? -6.633 -5.593 1.009 1.00 95.19 97 MET A CA 1
ATOM 733 C C . MET A 1 97 ? -7.501 -5.745 -0.237 1.00 95.19 97 MET A C 1
ATOM 735 O O . MET A 1 97 ? -6.938 -5.904 -1.316 1.00 95.19 97 MET A O 1
ATOM 739 N N . GLU A 1 98 ? -8.827 -5.646 -0.139 1.00 95.00 98 GLU A N 1
ATOM 740 C CA . GLU A 1 98 ? -9.730 -5.683 -1.300 1.00 95.00 98 GLU A CA 1
ATOM 741 C C . GLU A 1 98 ? -9.370 -4.603 -2.329 1.00 95.00 98 GLU A C 1
ATOM 743 O O . GLU A 1 98 ? -9.218 -4.879 -3.523 1.00 95.00 98 GLU A O 1
ATOM 748 N N . ASP A 1 99 ? -9.151 -3.373 -1.868 1.00 94.56 99 ASP A N 1
ATOM 749 C CA . ASP A 1 99 ? -8.809 -2.252 -2.742 1.00 94.56 99 ASP A CA 1
ATOM 750 C C . ASP A 1 99 ? -7.365 -2.360 -3.286 1.00 94.56 99 ASP A C 1
ATOM 752 O O . ASP A 1 99 ? -7.086 -1.987 -4.435 1.00 94.56 99 ASP A O 1
ATOM 756 N N . CYS A 1 100 ? -6.437 -2.929 -2.505 1.00 94.69 100 CYS A N 1
ATOM 757 C CA . CYS A 1 100 ? -5.083 -3.272 -2.957 1.00 94.69 100 CYS A CA 1
ATOM 758 C C . CYS A 1 100 ? -5.059 -4.426 -3.975 1.00 94.69 100 CYS A C 1
ATOM 760 O O . CYS A 1 100 ? -4.256 -4.401 -4.906 1.00 94.69 100 CYS A O 1
ATOM 762 N N . ALA A 1 101 ? -5.942 -5.413 -3.845 1.00 95.44 101 ALA A N 1
ATOM 763 C CA . ALA A 1 101 ? -6.034 -6.562 -4.744 1.00 95.44 101 ALA A CA 1
ATOM 764 C C . ALA A 1 101 ? -6.807 -6.255 -6.037 1.00 95.44 101 ALA A C 1
ATOM 766 O O . ALA A 1 101 ? -6.820 -7.076 -6.962 1.00 95.44 101 ALA A O 1
ATOM 767 N N . SER A 1 102 ? -7.424 -5.073 -6.135 1.00 95.56 102 SER A N 1
ATOM 768 C CA . SER A 1 102 ? -8.141 -4.641 -7.332 1.00 95.56 102 SER A CA 1
ATOM 769 C C . SER A 1 102 ? -7.252 -4.688 -8.581 1.00 95.56 102 SER A C 1
ATOM 771 O O . SER A 1 102 ? -6.083 -4.289 -8.563 1.00 95.56 102 SER A O 1
ATOM 773 N N . ALA A 1 103 ? -7.821 -5.131 -9.708 1.00 94.69 103 ALA A N 1
ATOM 774 C CA . ALA A 1 103 ? -7.104 -5.217 -10.983 1.00 94.69 103 ALA A CA 1
ATOM 775 C C . ALA A 1 103 ? -6.451 -3.877 -11.369 1.00 94.69 103 ALA A C 1
ATOM 777 O O . ALA A 1 103 ? -5.285 -3.832 -11.750 1.00 94.69 103 ALA A O 1
ATOM 778 N N . LYS A 1 104 ? -7.175 -2.769 -11.161 1.00 93.69 104 LYS A N 1
ATOM 779 C CA . LYS A 1 104 ? -6.693 -1.404 -11.415 1.00 93.69 104 LYS A CA 1
ATOM 780 C C . LYS A 1 104 ? -5.458 -1.043 -10.589 1.00 93.69 104 LYS A C 1
ATOM 782 O O . LYS A 1 104 ? -4.590 -0.324 -11.082 1.00 93.69 104 LYS A O 1
ATOM 787 N N . TRP A 1 105 ? -5.392 -1.470 -9.327 1.00 94.25 105 TRP A N 1
ATOM 788 C CA . TRP A 1 105 ? -4.239 -1.169 -8.483 1.00 94.25 105 TRP A CA 1
ATOM 789 C C . TRP A 1 105 ? -3.039 -2.047 -8.823 1.00 94.25 105 TRP A C 1
ATOM 791 O O . TRP A 1 105 ? -1.938 -1.518 -8.947 1.00 94.25 105 TRP A O 1
ATOM 801 N N . LYS A 1 106 ? -3.255 -3.345 -9.064 1.00 95.00 106 LYS A N 1
ATOM 802 C CA . LYS A 1 106 ? -2.193 -4.260 -9.508 1.00 95.00 106 LYS A CA 1
ATOM 803 C C . LYS A 1 106 ? -1.549 -3.798 -10.813 1.00 95.00 106 LYS A C 1
ATOM 805 O O . LYS A 1 106 ? -0.333 -3.680 -10.873 1.00 95.00 106 LYS A O 1
ATOM 810 N N . GLU A 1 107 ? -2.357 -3.426 -11.802 1.00 94.00 107 GLU A N 1
ATOM 811 C CA . GLU A 1 107 ? -1.875 -2.869 -13.072 1.00 94.00 107 GLU A CA 1
ATOM 812 C C . GLU A 1 107 ? -1.048 -1.592 -12.862 1.00 94.00 107 GLU A C 1
ATOM 814 O O . GLU A 1 107 ? 0.001 -1.399 -13.468 1.00 94.00 107 GLU A O 1
ATOM 819 N N . ARG A 1 108 ? -1.471 -0.721 -11.940 1.00 93.69 108 ARG A N 1
ATOM 820 C CA . ARG A 1 108 ? -0.701 0.482 -11.611 1.00 93.69 108 ARG A CA 1
ATOM 821 C C . ARG A 1 108 ? 0.640 0.158 -10.961 1.00 93.69 108 ARG A C 1
ATOM 823 O O . ARG A 1 108 ? 1.618 0.831 -11.265 1.00 93.69 108 ARG A O 1
ATOM 830 N N . LEU A 1 109 ? 0.682 -0.822 -10.060 1.00 95.19 109 LEU A N 1
ATOM 831 C CA . LEU A 1 109 ? 1.932 -1.284 -9.462 1.00 95.19 109 LEU A CA 1
ATOM 832 C C . LEU A 1 109 ? 2.859 -1.860 -10.535 1.00 95.19 109 LEU A C 1
ATOM 834 O O . LEU A 1 109 ? 4.022 -1.469 -10.568 1.00 95.19 109 LEU A O 1
ATOM 838 N N . LYS A 1 110 ? 2.336 -2.674 -11.461 1.00 94.06 110 LYS A N 1
ATOM 839 C CA . LYS A 1 110 ? 3.116 -3.206 -12.584 1.00 94.06 110 LYS A CA 1
ATOM 840 C C . LYS A 1 110 ? 3.790 -2.097 -13.390 1.00 94.06 110 LYS A C 1
ATOM 842 O O . LYS A 1 110 ? 5.008 -2.087 -13.479 1.00 94.06 110 LYS A O 1
ATOM 847 N N . ARG A 1 111 ? 3.033 -1.090 -13.838 1.00 92.62 111 ARG A N 1
ATOM 848 C CA . ARG A 1 111 ? 3.601 0.062 -14.569 1.00 92.62 111 ARG A CA 1
ATOM 849 C C . ARG A 1 111 ? 4.669 0.811 -13.787 1.00 92.62 111 ARG A C 1
ATOM 851 O O . ARG A 1 111 ? 5.628 1.306 -14.358 1.00 92.62 111 ARG A O 1
ATOM 858 N N . ILE A 1 112 ? 4.530 0.921 -12.466 1.00 92.38 112 ILE A N 1
ATOM 859 C CA . ILE A 1 112 ? 5.579 1.538 -11.643 1.00 92.38 112 ILE A CA 1
ATOM 860 C C . ILE A 1 112 ? 6.842 0.673 -11.645 1.00 92.38 112 ILE A C 1
ATOM 862 O O . ILE A 1 112 ? 7.937 1.224 -11.702 1.00 92.38 112 ILE A O 1
ATOM 866 N N . ALA A 1 113 ? 6.707 -0.650 -11.575 1.00 92.62 113 ALA A N 1
ATOM 867 C CA . ALA A 1 113 ? 7.842 -1.561 -11.603 1.00 92.62 113 ALA A CA 1
ATOM 868 C C . ALA A 1 113 ? 8.529 -1.618 -12.980 1.00 92.62 113 ALA A C 1
ATOM 870 O O . ALA A 1 113 ? 9.749 -1.730 -13.025 1.00 92.62 113 ALA A O 1
ATOM 871 N N . THR A 1 114 ? 7.792 -1.471 -14.081 1.00 91.19 114 THR A N 1
ATOM 872 C CA . THR A 1 114 ? 8.340 -1.617 -15.442 1.00 91.19 114 THR A CA 1
ATOM 873 C C . THR A 1 114 ? 8.767 -0.284 -16.056 1.00 91.19 114 THR A C 1
ATOM 875 O O . THR A 1 114 ? 9.813 -0.197 -16.690 1.00 91.19 114 THR A O 1
ATOM 878 N N . GLU A 1 115 ? 8.027 0.798 -15.802 1.00 90.19 115 GLU A N 1
ATOM 879 C CA . GLU A 1 115 ? 8.255 2.102 -16.441 1.00 90.19 115 GLU A CA 1
ATOM 880 C C . GLU A 1 115 ? 9.065 3.085 -15.568 1.00 90.19 115 GLU A C 1
ATOM 882 O O . GLU A 1 115 ? 9.385 4.194 -16.002 1.00 90.19 115 GLU A O 1
ATOM 887 N N . SER A 1 116 ? 9.387 2.750 -14.310 1.00 87.06 116 SER A N 1
ATOM 888 C CA . SER A 1 116 ? 10.174 3.645 -13.449 1.00 87.06 116 SER A CA 1
ATOM 889 C C . SER A 1 116 ? 11.678 3.508 -13.673 1.00 87.06 116 SER A C 1
ATOM 891 O O . SER A 1 116 ? 12.248 2.450 -13.467 1.00 87.06 116 SER A O 1
ATOM 893 N N . TYR A 1 117 ? 12.366 4.631 -13.889 1.00 87.50 117 TYR A N 1
ATOM 894 C CA . TYR A 1 117 ? 13.838 4.691 -13.908 1.00 87.50 117 TYR A CA 1
ATOM 895 C C . TYR A 1 117 ? 14.514 4.580 -12.526 1.00 87.50 117 TYR A C 1
ATOM 897 O O . TYR A 1 117 ? 15.705 4.855 -12.402 1.00 87.50 117 TYR A O 1
ATOM 905 N N . SER A 1 118 ? 13.773 4.259 -11.460 1.00 91.31 118 SER A N 1
ATOM 906 C CA . SER A 1 118 ? 14.302 4.195 -10.094 1.00 91.31 118 SER A CA 1
ATOM 907 C C . SER A 1 118 ? 14.348 2.743 -9.610 1.00 91.31 118 SER A C 1
ATOM 909 O O . SER A 1 118 ? 13.320 2.246 -9.143 1.00 91.31 118 SER A O 1
ATOM 911 N N . PRO A 1 119 ? 15.523 2.081 -9.626 1.00 93.75 119 PRO A N 1
ATOM 912 C CA . PRO A 1 119 ? 15.650 0.702 -9.154 1.00 93.75 119 PRO A CA 1
ATOM 913 C C . PRO A 1 119 ? 15.110 0.472 -7.732 1.00 93.75 119 PRO A C 1
ATOM 915 O O . PRO A 1 119 ? 14.395 -0.509 -7.528 1.00 93.75 119 PRO A O 1
ATOM 918 N N . PRO A 1 120 ? 15.325 1.381 -6.751 1.00 94.69 120 PRO A N 1
ATOM 919 C CA . PRO A 1 120 ? 14.721 1.236 -5.426 1.00 94.69 120 PRO A CA 1
ATOM 920 C C . PRO A 1 120 ? 13.189 1.196 -5.445 1.00 94.69 120 PRO A C 1
ATOM 922 O O . PRO A 1 120 ? 12.580 0.484 -4.650 1.00 94.69 120 PRO A O 1
ATOM 925 N N . LEU A 1 121 ? 12.552 1.953 -6.342 1.00 93.44 121 LEU A N 1
ATOM 926 C CA . LEU A 1 121 ? 11.098 1.977 -6.459 1.00 93.44 121 LEU A CA 1
ATOM 927 C C . LEU A 1 121 ? 10.565 0.706 -7.127 1.00 93.44 121 LEU A C 1
ATOM 929 O O . LEU A 1 121 ? 9.584 0.142 -6.643 1.00 93.44 121 LEU A O 1
ATOM 933 N N . GLN A 1 122 ? 11.232 0.233 -8.182 1.00 94.31 122 GLN A N 1
ATOM 934 C CA . GLN A 1 122 ? 10.904 -1.037 -8.837 1.00 94.31 122 GLN A CA 1
ATOM 935 C C . GLN A 1 122 ? 11.008 -2.197 -7.835 1.00 94.31 122 GLN A C 1
ATOM 937 O O . GLN A 1 122 ? 10.066 -2.974 -7.667 1.00 94.31 122 GLN A O 1
ATOM 942 N N . GLN A 1 123 ? 12.107 -2.241 -7.073 1.00 95.06 123 GLN A N 1
ATOM 943 C CA . GLN A 1 123 ? 12.324 -3.235 -6.026 1.00 95.06 123 GLN A CA 1
ATOM 944 C C . GLN A 1 123 ? 11.274 -3.141 -4.912 1.00 95.06 123 GLN A C 1
ATOM 946 O O . GLN A 1 123 ? 10.763 -4.167 -4.468 1.00 95.06 123 GLN A O 1
ATOM 951 N N . ALA A 1 124 ? 10.914 -1.933 -4.465 1.00 96.00 124 ALA A N 1
ATOM 952 C CA . ALA A 1 124 ? 9.890 -1.752 -3.437 1.00 96.00 124 ALA A CA 1
ATOM 953 C C . ALA A 1 124 ? 8.524 -2.303 -3.874 1.00 96.00 124 ALA A C 1
ATOM 955 O O . ALA A 1 124 ? 7.832 -2.924 -3.066 1.00 96.00 124 ALA A O 1
ATOM 956 N N . VAL A 1 125 ? 8.148 -2.126 -5.146 1.00 96.38 125 VAL A N 1
ATOM 957 C CA . VAL A 1 125 ? 6.919 -2.712 -5.699 1.00 96.38 125 VAL A CA 1
ATOM 958 C C . VAL A 1 125 ? 6.999 -4.238 -5.743 1.00 96.38 125 VAL A C 1
ATOM 960 O O . VAL A 1 125 ? 6.075 -4.896 -5.265 1.00 96.38 125 VAL A O 1
ATOM 963 N N . ALA A 1 126 ? 8.091 -4.803 -6.265 1.00 95.94 126 ALA A N 1
ATOM 964 C CA . ALA A 1 126 ? 8.264 -6.253 -6.345 1.00 95.94 126 ALA A CA 1
ATOM 965 C C . ALA A 1 126 ? 8.213 -6.907 -4.953 1.00 95.94 126 ALA A C 1
ATOM 967 O O . ALA A 1 126 ? 7.483 -7.872 -4.734 1.00 95.94 126 ALA A O 1
ATOM 968 N N . VAL A 1 127 ? 8.905 -6.323 -3.968 1.00 96.25 127 VAL A N 1
ATOM 969 C CA . VAL A 1 127 ? 8.877 -6.792 -2.574 1.00 96.25 127 VAL A CA 1
ATOM 970 C C . VAL A 1 127 ? 7.468 -6.713 -1.983 1.00 96.25 127 VAL A C 1
ATOM 972 O O . VAL A 1 127 ? 7.057 -7.628 -1.267 1.00 96.25 127 VAL A O 1
ATOM 975 N N . LEU A 1 128 ? 6.719 -5.644 -2.264 1.00 97.25 128 LEU A N 1
ATOM 976 C CA . LEU A 1 128 ? 5.349 -5.490 -1.775 1.00 97.25 128 LEU A CA 1
ATOM 977 C C . LEU A 1 128 ? 4.422 -6.570 -2.347 1.00 97.25 128 LEU A C 1
ATOM 979 O O . LEU A 1 128 ? 3.724 -7.241 -1.587 1.00 97.25 128 LEU A O 1
ATOM 983 N N . LEU A 1 129 ? 4.460 -6.775 -3.667 1.00 97.06 129 LEU A N 1
ATOM 984 C CA . LEU A 1 129 ? 3.675 -7.807 -4.345 1.00 97.06 129 LEU A CA 1
ATOM 985 C C . LEU A 1 129 ? 4.042 -9.209 -3.840 1.00 97.06 129 LEU A C 1
ATOM 987 O O . LEU A 1 129 ? 3.144 -9.989 -3.532 1.00 97.06 129 LEU A O 1
ATOM 991 N N . TYR A 1 130 ? 5.335 -9.504 -3.674 1.00 96.69 130 TYR A N 1
ATOM 992 C CA . TYR A 1 130 ? 5.816 -10.779 -3.131 1.00 96.69 130 TYR A CA 1
ATOM 993 C C . TYR A 1 130 ? 5.286 -11.043 -1.721 1.00 96.69 130 TYR A C 1
ATOM 995 O O . TYR A 1 130 ? 4.757 -12.119 -1.437 1.00 96.69 130 TYR A O 1
ATOM 1003 N N . ARG A 1 131 ? 5.367 -10.044 -0.835 1.00 96.38 131 ARG A N 1
ATOM 1004 C CA . ARG A 1 131 ? 4.855 -10.165 0.536 1.00 96.38 131 ARG A CA 1
ATOM 1005 C C . ARG A 1 131 ? 3.356 -10.443 0.555 1.00 96.38 131 ARG A C 1
ATOM 1007 O O . ARG A 1 131 ? 2.921 -11.315 1.305 1.00 96.38 131 ARG A O 1
ATOM 1014 N N . TRP A 1 132 ? 2.574 -9.753 -0.273 1.00 97.06 132 TRP A N 1
ATOM 1015 C CA . TRP A 1 132 ? 1.134 -9.996 -0.356 1.00 97.06 132 TRP A CA 1
ATOM 1016 C C . TRP A 1 132 ? 0.787 -11.347 -0.978 1.00 97.06 132 TRP A C 1
ATOM 1018 O O . TRP A 1 132 ? -0.098 -12.029 -0.461 1.00 97.06 132 TRP A O 1
ATOM 1028 N N . ALA A 1 133 ? 1.492 -11.764 -2.031 1.00 96.81 133 ALA A N 1
ATOM 1029 C CA . ALA A 1 133 ? 1.325 -13.087 -2.628 1.00 96.81 133 ALA A CA 1
ATOM 1030 C C . ALA A 1 133 ? 1.562 -14.192 -1.587 1.00 96.81 133 ALA A C 1
ATOM 1032 O O . ALA A 1 133 ? 0.727 -15.079 -1.415 1.00 96.81 133 ALA A O 1
ATOM 1033 N N . LEU A 1 134 ? 2.650 -14.085 -0.817 1.00 96.44 134 LEU A N 1
ATOM 1034 C CA . LEU A 1 134 ? 3.008 -15.061 0.210 1.00 96.44 134 LEU A CA 1
ATOM 1035 C C . LEU A 1 134 ? 2.022 -15.079 1.389 1.00 96.44 134 LEU A C 1
ATOM 1037 O O . LEU A 1 134 ? 1.614 -16.158 1.836 1.00 96.44 134 LEU A O 1
ATOM 1041 N N . ALA A 1 135 ? 1.646 -13.899 1.896 1.00 94.31 135 ALA A N 1
ATOM 1042 C CA . ALA A 1 135 ? 0.739 -13.755 3.036 1.00 94.31 135 ALA A CA 1
ATOM 1043 C C . ALA A 1 135 ? -0.684 -14.237 2.718 1.00 94.31 135 ALA A C 1
ATOM 1045 O O . ALA A 1 135 ? -1.362 -14.777 3.590 1.00 94.31 135 ALA A O 1
ATOM 1046 N N . HIS A 1 136 ? -1.116 -14.098 1.462 1.00 94.88 136 HIS A N 1
ATOM 1047 C CA . HIS A 1 136 ? -2.464 -14.442 1.011 1.00 94.88 136 HIS A CA 1
ATOM 1048 C C . HIS A 1 136 ? -2.493 -15.627 0.039 1.00 94.88 136 HIS A C 1
ATOM 1050 O O . HIS A 1 136 ? -3.439 -15.750 -0.731 1.00 94.88 136 HIS A O 1
ATOM 1056 N N . ARG A 1 137 ? -1.496 -16.522 0.071 1.00 93.12 137 ARG A N 1
ATOM 1057 C CA . ARG A 1 137 ? -1.340 -17.629 -0.898 1.00 93.12 137 ARG A CA 1
ATOM 1058 C C . ARG A 1 137 ? -2.536 -18.583 -1.022 1.00 93.12 137 ARG A C 1
ATOM 1060 O O . ARG A 1 137 ? -2.666 -19.266 -2.027 1.00 93.12 137 ARG A O 1
ATOM 1067 N N . SER A 1 138 ? -3.385 -18.656 0.003 1.00 91.62 138 SER A N 1
ATOM 1068 C CA . SER A 1 138 ? -4.610 -19.468 0.025 1.00 91.62 138 SER A CA 1
ATOM 1069 C C . SER A 1 138 ? -5.875 -18.673 -0.322 1.00 91.62 138 SER A C 1
ATOM 1071 O O . SER A 1 138 ? -6.978 -19.175 -0.135 1.00 91.62 138 SER A O 1
ATOM 1073 N N . HIS A 1 139 ? -5.727 -17.418 -0.745 1.00 93.94 139 HIS A N 1
ATOM 1074 C CA . HIS A 1 139 ? -6.806 -16.505 -1.105 1.00 93.94 139 HIS A CA 1
ATOM 1075 C C . HIS A 1 139 ? -6.621 -16.039 -2.554 1.00 93.94 139 HIS A C 1
ATOM 1077 O O . HIS A 1 139 ? -5.489 -15.865 -3.011 1.00 93.94 139 HIS A O 1
ATOM 1083 N N . ASP A 1 140 ? -7.715 -15.727 -3.251 1.00 94.44 140 ASP A N 1
ATOM 1084 C CA . ASP A 1 140 ? -7.686 -15.246 -4.645 1.00 94.44 140 ASP A CA 1
ATOM 1085 C C . ASP A 1 140 ? -6.823 -13.987 -4.824 1.00 94.44 140 ASP A C 1
ATOM 1087 O O . ASP A 1 140 ? -6.216 -13.758 -5.872 1.00 94.44 140 ASP A O 1
ATOM 1091 N N . TRP A 1 141 ? -6.714 -13.176 -3.767 1.00 94.50 141 TRP A N 1
ATOM 1092 C CA . TRP A 1 141 ? -5.819 -12.018 -3.732 1.00 94.50 141 TRP A CA 1
ATOM 1093 C C . TRP A 1 141 ? -4.363 -12.434 -3.926 1.00 94.50 141 TRP A C 1
ATOM 1095 O O . TRP A 1 141 ? -3.678 -11.844 -4.757 1.00 94.50 141 TRP A O 1
ATOM 1105 N N . GLY A 1 142 ? -3.903 -13.457 -3.197 1.00 95.00 142 GLY A N 1
ATOM 1106 C CA . GLY A 1 142 ? -2.527 -13.937 -3.281 1.00 95.00 142 GLY A CA 1
ATOM 1107 C C . GLY A 1 142 ? -2.196 -14.480 -4.663 1.00 95.00 142 GLY A C 1
ATOM 1108 O O . GLY A 1 142 ? -1.173 -14.097 -5.220 1.00 95.00 142 GLY A O 1
ATOM 1109 N N . VAL A 1 143 ? -3.101 -15.263 -5.263 1.00 95.44 143 VAL A N 1
ATOM 1110 C CA . VAL A 1 143 ? -2.976 -15.718 -6.662 1.00 95.44 143 VAL A CA 1
ATOM 1111 C C . VAL A 1 143 ? -2.868 -14.520 -7.607 1.00 95.44 143 VAL A C 1
ATOM 1113 O O . VAL A 1 143 ? -1.994 -14.462 -8.469 1.00 95.44 143 VAL A O 1
ATOM 1116 N N . GLY A 1 144 ? -3.715 -13.511 -7.402 1.00 95.56 144 GLY A N 1
ATOM 1117 C CA . GLY A 1 144 ? -3.709 -12.293 -8.196 1.00 95.56 144 GLY A CA 1
ATOM 1118 C C . GLY A 1 144 ? -2.431 -11.457 -8.074 1.00 95.56 144 GLY A C 1
ATOM 1119 O O . GLY A 1 144 ? -2.077 -10.795 -9.049 1.00 95.56 144 GLY A O 1
ATOM 1120 N N . PHE A 1 145 ? -1.771 -11.444 -6.913 1.00 97.12 145 PHE A N 1
ATOM 1121 C CA . PHE A 1 145 ? -0.473 -10.788 -6.722 1.00 97.12 145 PHE A CA 1
ATOM 1122 C C . PHE A 1 145 ? 0.676 -11.628 -7.280 1.00 97.12 145 PHE A C 1
ATOM 1124 O O . PHE A 1 145 ? 1.583 -11.067 -7.887 1.00 97.12 145 PHE A O 1
ATOM 1131 N N . GLN A 1 146 ? 0.605 -12.954 -7.138 1.00 96.50 146 GLN A N 1
ATOM 1132 C CA . GLN A 1 146 ? 1.578 -13.877 -7.716 1.00 96.50 146 GLN A CA 1
ATOM 1133 C C . GLN A 1 146 ? 1.620 -13.754 -9.242 1.00 96.50 146 GLN A C 1
ATOM 1135 O O . GLN A 1 146 ? 2.701 -13.658 -9.813 1.00 96.50 146 GLN A O 1
ATOM 1140 N N . GLN A 1 147 ? 0.458 -13.667 -9.896 1.00 95.75 147 GLN A N 1
ATOM 1141 C CA . GLN A 1 147 ? 0.398 -13.430 -11.338 1.00 95.75 147 GLN A CA 1
ATOM 1142 C C . GLN A 1 147 ? 1.050 -12.097 -11.720 1.00 95.75 147 GLN A C 1
ATOM 1144 O O . GLN A 1 147 ? 1.815 -12.036 -12.673 1.00 95.75 147 GLN A O 1
ATOM 1149 N N . ALA A 1 148 ? 0.790 -11.033 -10.954 1.00 95.25 148 ALA A N 1
ATOM 1150 C CA . ALA A 1 148 ? 1.398 -9.735 -11.223 1.00 95.25 148 ALA A CA 1
ATOM 1151 C C . ALA A 1 148 ? 2.930 -9.761 -11.087 1.00 95.25 148 ALA A C 1
ATOM 1153 O O . ALA A 1 148 ? 3.586 -9.009 -11.793 1.00 95.25 148 ALA A O 1
ATOM 1154 N N . LEU A 1 149 ? 3.497 -10.603 -10.214 1.00 94.50 149 LEU A N 1
ATOM 1155 C CA . LEU A 1 149 ? 4.948 -10.816 -10.127 1.00 94.50 149 LEU A CA 1
ATOM 1156 C C . LEU A 1 149 ? 5.493 -11.565 -11.338 1.00 94.50 149 LEU A C 1
ATOM 1158 O O . LEU A 1 149 ? 6.480 -11.124 -11.906 1.00 94.50 149 LEU A O 1
ATOM 1162 N N . TRP A 1 150 ? 4.848 -12.658 -11.750 1.00 94.44 150 TRP A N 1
ATOM 1163 C CA . TRP A 1 150 ? 5.280 -13.408 -12.933 1.00 94.44 150 TRP A CA 1
ATOM 1164 C C . TRP A 1 150 ? 5.251 -12.556 -14.197 1.00 94.44 150 TRP A C 1
ATOM 1166 O O . TRP A 1 150 ? 6.166 -12.637 -15.007 1.00 94.44 150 TRP A O 1
ATOM 1176 N N . ASP A 1 151 ? 4.241 -11.696 -14.336 1.00 92.94 151 ASP A N 1
ATOM 1177 C CA . ASP A 1 151 ? 4.186 -10.748 -15.444 1.00 92.94 151 ASP A CA 1
ATOM 1178 C C . ASP A 1 151 ? 5.397 -9.794 -15.441 1.00 92.94 151 ASP A C 1
ATOM 1180 O O . ASP A 1 151 ? 5.868 -9.430 -16.508 1.00 92.94 151 ASP A O 1
ATOM 1184 N N . LEU A 1 152 ? 5.911 -9.401 -14.265 1.00 91.12 152 LEU A N 1
ATOM 1185 C CA . LEU A 1 152 ? 7.102 -8.547 -14.151 1.00 91.12 152 LEU A CA 1
ATOM 1186 C C . LEU A 1 152 ? 8.406 -9.280 -14.475 1.00 91.12 152 LEU A C 1
ATOM 1188 O O . LEU A 1 152 ? 9.372 -8.639 -14.864 1.00 91.12 152 LEU A O 1
ATOM 1192 N N . GLU A 1 153 ? 8.455 -10.596 -14.272 1.00 85.88 153 GLU A N 1
ATOM 1193 C CA . GLU A 1 153 ? 9.624 -11.429 -14.588 1.00 85.88 153 GLU A CA 1
ATOM 1194 C C . GLU A 1 153 ? 9.707 -11.782 -16.082 1.00 85.88 153 GLU A C 1
ATOM 1196 O O . GLU A 1 153 ? 10.765 -12.190 -16.557 1.00 85.88 153 GLU A O 1
ATOM 1201 N N . ALA A 1 154 ? 8.591 -11.663 -16.808 1.00 82.38 154 ALA A N 1
ATOM 1202 C CA . ALA A 1 154 ? 8.483 -11.988 -18.228 1.00 82.38 154 ALA A CA 1
ATOM 1203 C C . ALA A 1 154 ? 8.767 -10.801 -19.175 1.00 82.38 154 ALA A C 1
ATOM 1205 O O . ALA A 1 154 ? 8.842 -11.019 -20.386 1.00 82.38 154 ALA A O 1
ATOM 1206 N N . GLU A 1 155 ? 8.887 -9.579 -18.643 1.00 69.81 155 GLU A N 1
ATOM 1207 C CA . GLU A 1 155 ? 9.241 -8.346 -19.372 1.00 69.81 155 GLU A CA 1
ATOM 1208 C C . GLU A 1 155 ? 10.759 -8.101 -19.392 1.00 69.81 155 GLU A C 1
ATOM 1210 O O . GLU A 1 155 ? 11.261 -7.682 -20.462 1.00 69.81 155 GLU A O 1
#

Radius of gyration: 16.64 Å; Cα contacts (8 Å, |Δi|>4): 160; chains: 1; bounding box: 47×35×45 Å

InterPro domains:
  IPR008942 ENTH/VHS [SSF48464] (28-139)

Nearest PDB structures (foldseek):
  6mzf-assembly2_Z  TM=6.178E-01  e=7.655E-01  Lachancea kluyveri NRRL Y-12651
  3icq-assembly1_T  TM=5.593E-01  e=8.435E-01  Schizosaccharomyces pombe
  8r2d-assembly1_A  TM=4.099E-01  e=1.185E+00  Homo sapiens
  4c0e-assembly2_B  TM=3.500E-01  e=1.075E+00  Thermochaetoides thermophila
  4cba-assembly1_A  TM=3.868E-01  e=3.989E+00  Homo sapiens

Secondary structure (DSSP, 8-state):
---HHHHHHHHHHHHHHHHHHHHHHHHHHHHH--HHHHHHHHHHHHTTSS-HHHHHHHHGGGTSTT-SS-HHHHHHHHHHHHHHHHH--HHHHHHHHHHHHSHHHHHHHHHHHHH-S-HHHHHHHHHHHHHHHHHTTTSHHHHHHHHHHHHHH--

Organism: NCBI:txid1034604